Protein AF-A0A0B2RH46-F1 (afdb_monomer_lite)

Secondary structure (DSSP, 8-state):
--HHHHHHHHHHHHHHS-GGGHHHHHHHHHHS-TTT--HHHHHHHHHHHHHHHHHHHHHHHHHHHHTT-

Foldseek 3Di:
DPLVVQLVVLVVVLVVPPPVCVVVSVCPVVPDDSSPDGPVNVVVSVVVVVVVVVVVVVVVVVVVVVVVD

pLDDT: mean 76.49, std 12.32, range [48.69, 89.38]

Structure (mmCIF, N/CA/C/O backbone):
data_AF-A0A0B2RH46-F1
#
_entry.id   AF-A0A0B2RH46-F1
#
loop_
_atom_site.group_PDB
_atom_site.id
_atom_site.type_symbol
_ato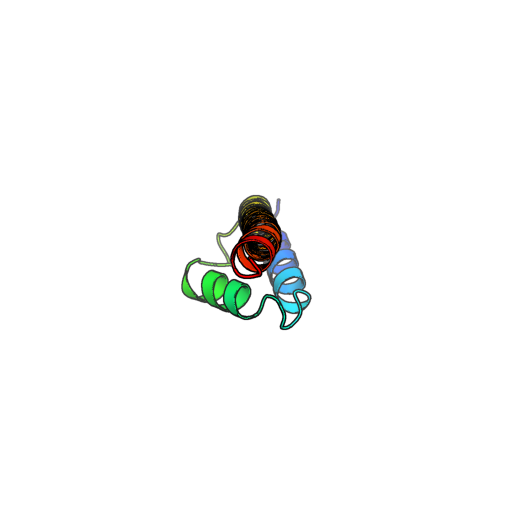m_site.label_atom_id
_atom_site.label_alt_id
_atom_site.label_comp_id
_atom_site.label_asym_id
_atom_site.label_entity_id
_atom_site.label_seq_id
_atom_site.pdbx_PDB_ins_code
_atom_site.Cartn_x
_atom_site.Cartn_y
_atom_site.Cartn_z
_atom_site.occupancy
_atom_site.B_iso_or_equiv
_atom_site.auth_seq_id
_atom_site.auth_comp_id
_atom_site.auth_asym_id
_atom_site.auth_atom_id
_atom_site.pdbx_PDB_model_num
ATOM 1 N N . GLY A 1 1 ? -8.576 11.560 12.448 1.00 57.19 1 GLY A N 1
ATOM 2 C CA . GLY A 1 1 ? -9.226 10.478 11.699 1.00 57.19 1 GLY A CA 1
ATOM 3 C C . GLY A 1 1 ? -9.971 9.637 12.694 1.00 57.19 1 GLY A C 1
ATOM 4 O O . GLY A 1 1 ? -9.418 9.352 13.751 1.00 57.19 1 GLY A O 1
ATOM 5 N N . ASP A 1 2 ? -11.231 9.342 12.416 1.00 70.00 2 ASP A N 1
ATOM 6 C CA . ASP A 1 2 ? -11.965 8.357 13.198 1.00 70.00 2 ASP A CA 1
ATOM 7 C C . ASP A 1 2 ? -11.532 6.975 12.693 1.00 70.00 2 ASP A C 1
ATOM 9 O O . ASP A 1 2 ? -1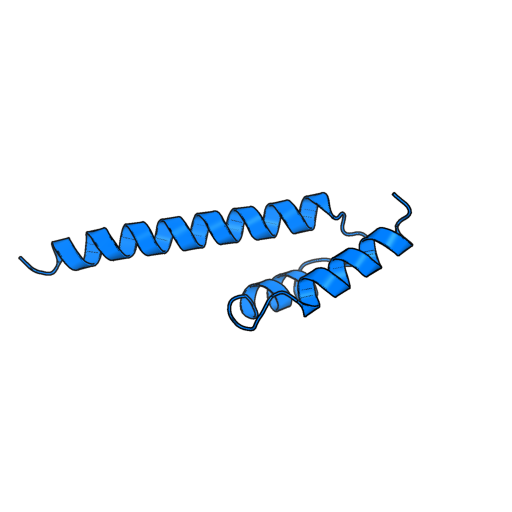1.645 6.711 11.496 1.00 70.00 2 ASP A O 1
ATOM 13 N N . LYS A 1 3 ? -10.987 6.116 13.563 1.00 68.00 3 LYS A N 1
ATOM 14 C CA . LYS A 1 3 ? -10.404 4.819 13.157 1.00 68.00 3 LYS A CA 1
ATOM 15 C C . LYS A 1 3 ? -11.399 3.953 12.373 1.00 68.00 3 LYS A C 1
ATOM 17 O O . LYS A 1 3 ? -11.018 3.209 11.474 1.00 68.00 3 LYS A O 1
ATOM 22 N N . GLN A 1 4 ? -12.691 4.105 12.665 1.00 70.75 4 GLN A N 1
ATOM 23 C CA . GLN A 1 4 ? -13.765 3.403 11.973 1.00 70.75 4 GLN A CA 1
ATOM 24 C C . GLN A 1 4 ? -13.964 3.888 10.525 1.00 70.75 4 GLN A C 1
ATOM 26 O O . GLN A 1 4 ? -14.357 3.108 9.658 1.00 70.75 4 GLN A O 1
ATOM 31 N N . SER A 1 5 ? -13.658 5.158 10.241 1.00 80.94 5 SER A N 1
ATOM 32 C CA . SER A 1 5 ? -13.670 5.699 8.875 1.00 80.94 5 SER A CA 1
ATOM 33 C C . SER A 1 5 ? -12.473 5.204 8.060 1.00 80.94 5 SER A C 1
ATOM 35 O O . SER A 1 5 ? -12.627 4.887 6.879 1.00 80.94 5 SER A O 1
ATOM 37 N N . ASP A 1 6 ? -11.306 5.081 8.693 1.00 85.12 6 ASP A N 1
ATOM 38 C CA . ASP A 1 6 ? -10.067 4.672 8.025 1.00 85.12 6 ASP A CA 1
ATOM 39 C C . ASP A 1 6 ? -10.144 3.211 7.552 1.00 85.12 6 ASP A C 1
ATOM 41 O O . ASP A 1 6 ? -9.875 2.925 6.382 1.00 85.12 6 ASP A O 1
ATOM 45 N N . LEU A 1 7 ? -10.646 2.303 8.398 1.00 86.50 7 LEU A N 1
ATOM 46 C CA . LEU A 1 7 ? -10.878 0.898 8.037 1.00 86.50 7 LEU A CA 1
ATOM 47 C C . LEU A 1 7 ? -11.819 0.747 6.830 1.00 86.50 7 LEU A C 1
ATOM 49 O O . LEU A 1 7 ? -11.592 -0.094 5.952 1.00 86.50 7 LEU A O 1
ATOM 53 N N . GLY A 1 8 ? -12.880 1.558 6.774 1.00 89.38 8 GLY A N 1
ATOM 54 C CA . GLY A 1 8 ? -13.837 1.549 5.667 1.00 89.38 8 GLY A CA 1
ATOM 55 C C . GLY A 1 8 ? -13.205 1.988 4.344 1.00 89.38 8 GLY A C 1
ATOM 56 O O . GLY A 1 8 ? -13.486 1.403 3.294 1.00 89.38 8 GLY A O 1
ATOM 57 N N . ILE A 1 9 ? -12.313 2.980 4.394 1.00 88.50 9 ILE A N 1
ATOM 58 C CA . ILE A 1 9 ? -11.554 3.447 3.229 1.00 88.50 9 ILE A CA 1
ATOM 59 C C . ILE A 1 9 ? -10.559 2.371 2.782 1.00 88.50 9 ILE A C 1
ATOM 61 O O . ILE A 1 9 ? -10.552 2.024 1.601 1.00 88.50 9 ILE A O 1
ATOM 65 N N . ILE A 1 10 ? -9.791 1.791 3.709 1.00 87.56 10 ILE A N 1
ATOM 66 C CA . ILE A 1 10 ? -8.813 0.725 3.433 1.00 87.56 10 ILE A CA 1
ATOM 67 C C . ILE A 1 10 ? -9.488 -0.467 2.747 1.00 87.56 10 ILE A C 1
ATOM 69 O O . ILE A 1 10 ? -9.065 -0.874 1.667 1.00 87.56 10 ILE A O 1
ATOM 73 N N . ASN A 1 11 ? -10.603 -0.963 3.293 1.00 87.06 11 ASN A N 1
ATOM 74 C CA . ASN A 1 11 ? -11.363 -2.062 2.689 1.00 87.06 11 ASN A CA 1
ATOM 75 C C . ASN A 1 11 ? -11.863 -1.727 1.281 1.00 87.06 11 ASN A C 1
ATOM 77 O O . ASN A 1 11 ? -11.819 -2.560 0.375 1.00 87.06 11 ASN A O 1
ATOM 81 N N . LYS A 1 12 ? -12.337 -0.495 1.073 1.00 88.75 12 LYS A N 1
ATOM 82 C CA . LYS A 1 12 ? -12.800 -0.051 -0.243 1.00 88.75 12 LYS A CA 1
ATOM 83 C C . LYS A 1 12 ? -11.649 0.008 -1.250 1.00 88.75 12 LYS A C 1
ATOM 85 O O . LYS A 1 12 ? -11.849 -0.382 -2.400 1.00 88.75 12 LYS A O 1
ATOM 90 N N . VAL A 1 13 ? -10.464 0.450 -0.829 1.00 86.75 13 VAL A N 1
ATOM 91 C CA . VAL A 1 13 ? -9.250 0.483 -1.661 1.00 86.75 13 VAL A CA 1
ATOM 92 C C . VAL A 1 13 ? -8.789 -0.932 -2.001 1.00 86.75 13 VAL A C 1
ATOM 94 O O . VAL A 1 13 ? -8.654 -1.234 -3.184 1.00 86.75 13 VAL A O 1
ATOM 97 N N . LEU A 1 14 ? -8.642 -1.815 -1.009 1.00 85.50 14 LEU A N 1
ATOM 98 C CA . LEU A 1 14 ? -8.256 -3.218 -1.216 1.00 85.50 14 LEU A CA 1
ATOM 99 C C . LEU A 1 14 ? -9.234 -3.948 -2.146 1.00 85.50 14 LEU A C 1
ATOM 101 O O . LEU A 1 14 ? -8.807 -4.650 -3.055 1.00 85.50 14 LEU A O 1
ATOM 105 N N . ARG A 1 15 ? -10.543 -3.697 -2.012 1.00 84.00 15 ARG A N 1
ATOM 106 C CA . ARG A 1 15 ? -11.569 -4.253 -2.911 1.00 84.00 15 ARG A CA 1
ATOM 107 C C . ARG A 1 15 ? -11.504 -3.699 -4.341 1.00 84.00 15 ARG A C 1
ATOM 109 O O . ARG A 1 15 ? -11.954 -4.368 -5.268 1.00 84.00 15 ARG A O 1
ATOM 116 N N . THR A 1 16 ? -11.013 -2.471 -4.524 1.00 84.62 16 THR A N 1
ATOM 117 C CA . THR A 1 16 ? -10.911 -1.812 -5.842 1.00 84.62 16 THR A CA 1
ATOM 118 C C . THR A 1 16 ? -9.580 -2.114 -6.536 1.00 84.62 16 THR A C 1
ATOM 120 O O . THR A 1 16 ? -9.507 -2.072 -7.767 1.00 84.62 16 THR A O 1
ATOM 123 N N . LEU A 1 17 ? -8.533 -2.439 -5.771 1.00 78.75 17 LEU A N 1
ATOM 124 C CA . LEU A 1 17 ? -7.262 -2.940 -6.282 1.00 78.75 17 LEU A CA 1
ATOM 125 C C . LEU A 1 17 ? -7.517 -4.261 -7.022 1.00 78.75 17 LEU A C 1
ATOM 127 O O . LEU A 1 17 ? -7.697 -5.321 -6.439 1.00 78.75 17 LEU A O 1
ATOM 131 N N . THR A 1 18 ? -7.608 -4.156 -8.346 1.00 62.00 18 THR A N 1
ATOM 132 C CA . THR A 1 18 ? -7.873 -5.261 -9.277 1.00 62.00 18 THR A CA 1
ATOM 133 C C . THR A 1 18 ? -6.830 -6.379 -9.159 1.00 62.00 18 THR A C 1
ATOM 135 O O . THR A 1 18 ? -5.711 -6.139 -8.711 1.00 62.00 18 THR A O 1
ATOM 138 N N . LEU A 1 19 ? -7.167 -7.581 -9.662 1.00 63.47 19 LEU A N 1
ATOM 139 C CA . LEU A 1 19 ? -6.361 -8.828 -9.709 1.00 63.47 19 LEU A CA 1
ATOM 140 C C . LEU A 1 19 ? -4.856 -8.666 -10.022 1.00 63.47 19 LEU A C 1
ATOM 142 O O . LEU A 1 19 ? -4.049 -9.535 -9.705 1.00 63.47 19 LEU A O 1
ATOM 146 N N . ARG A 1 20 ? -4.441 -7.552 -10.635 1.00 66.81 20 ARG A N 1
ATOM 147 C CA . ARG A 1 20 ? -3.030 -7.212 -10.858 1.00 66.81 20 ARG A CA 1
ATOM 148 C C . ARG A 1 20 ? -2.230 -7.069 -9.554 1.00 66.81 20 ARG A C 1
ATOM 150 O O . ARG A 1 20 ? -1.019 -7.292 -9.559 1.00 66.81 20 ARG A O 1
ATOM 157 N N . PHE A 1 21 ? -2.903 -6.737 -8.456 1.00 72.31 21 PHE A N 1
ATOM 158 C CA . PHE A 1 21 ? -2.323 -6.547 -7.129 1.00 72.31 21 PHE A CA 1
ATOM 159 C C . PHE A 1 21 ? -2.826 -7.571 -6.105 1.00 72.31 21 PHE A C 1
ATOM 161 O O . PHE A 1 21 ? -2.640 -7.373 -4.910 1.00 72.31 21 PHE A O 1
ATOM 168 N N . ASP A 1 22 ? -3.407 -8.684 -6.562 1.00 76.25 22 ASP A N 1
ATOM 169 C CA . ASP A 1 22 ? -3.956 -9.746 -5.706 1.00 76.25 22 ASP A CA 1
ATOM 170 C C . ASP A 1 22 ? -2.931 -10.234 -4.663 1.00 76.25 22 ASP A C 1
ATOM 172 O O . ASP A 1 22 ? -3.199 -10.271 -3.466 1.00 76.25 22 ASP A O 1
ATOM 176 N N . HIS A 1 23 ? -1.683 -10.438 -5.098 1.00 80.94 23 HIS A N 1
ATOM 177 C CA . HIS A 1 23 ? -0.569 -10.805 -4.218 1.00 80.94 23 HIS A CA 1
ATOM 178 C C . HIS A 1 23 ? -0.253 -9.760 -3.133 1.00 80.94 23 HIS A C 1
ATOM 180 O O . HIS A 1 23 ? 0.247 -10.119 -2.070 1.00 80.94 23 HIS A O 1
ATOM 186 N N . ILE A 1 24 ? -0.514 -8.475 -3.393 1.00 79.62 24 ILE A N 1
ATOM 187 C CA . ILE A 1 24 ? -0.305 -7.391 -2.426 1.00 79.62 24 ILE A CA 1
ATOM 188 C C . ILE A 1 24 ? -1.444 -7.382 -1.416 1.00 79.62 24 ILE A C 1
ATOM 190 O O . ILE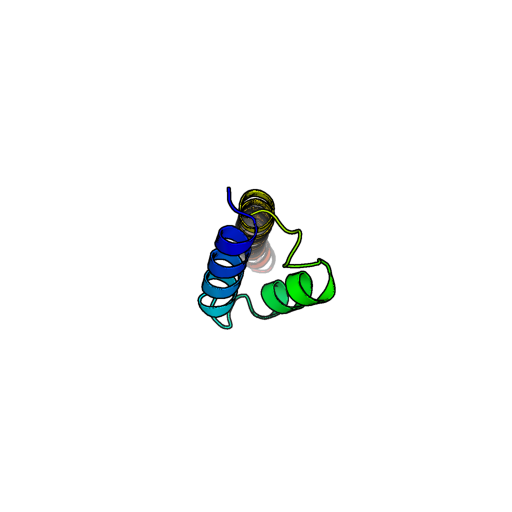 A 1 24 ? -1.179 -7.291 -0.222 1.00 79.62 24 ILE A O 1
ATOM 194 N N . VAL A 1 25 ? -2.690 -7.509 -1.882 1.00 83.19 25 VAL A N 1
ATOM 195 C CA . VAL A 1 25 ? -3.869 -7.568 -1.006 1.00 83.19 25 VAL A CA 1
ATOM 196 C C . VAL A 1 25 ? -3.716 -8.717 -0.010 1.00 83.19 25 VAL A C 1
ATOM 198 O O . VAL A 1 25 ? -3.780 -8.478 1.192 1.00 83.19 25 VAL A O 1
ATOM 201 N N . VAL A 1 26 ? -3.361 -9.915 -0.487 1.00 83.81 26 VAL A N 1
ATOM 202 C CA . VAL A 1 26 ? -3.100 -11.077 0.379 1.00 83.81 26 VAL A CA 1
ATOM 203 C C . VAL A 1 26 ? -1.974 -10.800 1.380 1.00 83.81 26 VAL A C 1
ATOM 205 O O . VAL A 1 26 ? -2.099 -11.141 2.552 1.00 83.81 26 VAL A O 1
ATOM 208 N N . ALA A 1 27 ? -0.873 -10.170 0.959 1.00 84.25 27 ALA A N 1
ATOM 209 C CA . ALA A 1 27 ? 0.234 -9.857 1.863 1.00 84.25 27 ALA A CA 1
ATOM 210 C C . ALA A 1 27 ? -0.160 -8.853 2.959 1.00 84.25 27 ALA A C 1
ATOM 212 O O . ALA A 1 27 ? 0.290 -8.989 4.095 1.00 84.25 27 ALA A O 1
ATOM 213 N N . ILE A 1 28 ? -1.005 -7.871 2.635 1.00 85.25 28 ILE A N 1
ATOM 214 C CA . ILE A 1 28 ? -1.516 -6.893 3.602 1.00 85.25 28 ILE A CA 1
ATOM 215 C C . ILE A 1 28 ? -2.474 -7.578 4.584 1.00 85.25 28 ILE A C 1
ATOM 217 O O . ILE A 1 28 ? -2.305 -7.428 5.791 1.00 85.25 28 ILE A O 1
ATOM 221 N N . GLU A 1 29 ? -3.424 -8.375 4.085 1.00 84.06 29 GLU A N 1
ATOM 222 C CA . GLU A 1 29 ? -4.406 -9.091 4.914 1.00 84.06 29 GLU A CA 1
ATOM 223 C C . GLU A 1 29 ? -3.763 -10.123 5.851 1.00 84.06 29 GLU A C 1
ATOM 225 O O . GLU A 1 29 ? -4.247 -10.337 6.959 1.00 84.06 29 GLU A O 1
ATOM 230 N N . GLN A 1 30 ? -2.675 -10.768 5.421 1.00 83.62 30 GLN A N 1
ATOM 231 C CA . GLN A 1 30 ? -1.949 -11.752 6.233 1.00 83.62 30 GLN A CA 1
ATOM 232 C C . GLN A 1 30 ? -0.898 -11.110 7.152 1.00 83.62 30 GLN A C 1
ATOM 234 O O . GLN A 1 30 ? -0.548 -11.682 8.183 1.00 83.62 30 GLN A O 1
ATOM 239 N N . GLY A 1 31 ? -0.344 -9.962 6.756 1.00 79.94 31 GLY A N 1
ATOM 240 C CA . GLY A 1 31 ? 0.809 -9.347 7.410 1.00 79.94 31 GLY A CA 1
ATOM 241 C C . GLY A 1 31 ? 0.472 -8.264 8.432 1.00 79.94 31 GLY A C 1
ATOM 242 O O . GLY A 1 31 ? 1.296 -8.006 9.310 1.00 79.94 31 GLY A O 1
ATOM 243 N N . GLN A 1 32 ? -0.697 -7.619 8.339 1.00 82.31 32 GLN A N 1
ATOM 244 C CA . GLN A 1 32 ? -1.063 -6.495 9.207 1.00 82.31 32 GLN A CA 1
ATOM 245 C C . GLN A 1 32 ? -2.524 -6.525 9.661 1.00 82.31 32 GLN A C 1
ATOM 247 O O . GLN A 1 32 ? -3.406 -7.070 9.004 1.00 82.31 32 GLN A O 1
ATOM 252 N N . ASN A 1 33 ? -2.781 -5.882 10.803 1.00 86.25 33 ASN A N 1
ATOM 253 C CA . ASN A 1 33 ? -4.122 -5.741 11.349 1.00 86.25 33 ASN A CA 1
ATOM 254 C C . ASN A 1 33 ? -4.828 -4.520 10.734 1.00 86.25 33 ASN A C 1
ATOM 256 O O . ASN A 1 33 ? -4.501 -3.380 11.068 1.00 86.25 33 ASN A O 1
ATOM 260 N N . LEU A 1 34 ? -5.807 -4.747 9.852 1.00 85.31 34 LEU A N 1
ATOM 261 C CA . LEU A 1 34 ? -6.499 -3.675 9.118 1.00 85.31 34 LEU A CA 1
ATOM 262 C C . LEU A 1 34 ? -7.221 -2.675 10.038 1.00 85.31 34 LEU A C 1
ATOM 264 O O . LEU A 1 34 ? -7.362 -1.512 9.675 1.00 85.31 34 LEU A O 1
ATOM 268 N N . GLU A 1 35 ? -7.667 -3.110 11.222 1.00 83.75 35 GLU A N 1
ATOM 269 C CA . GLU A 1 35 ? -8.358 -2.257 12.205 1.00 83.75 35 GLU A CA 1
ATOM 270 C C . GLU A 1 35 ? -7.442 -1.222 12.873 1.00 83.75 35 GLU A C 1
ATOM 272 O O . GLU A 1 35 ? -7.911 -0.189 13.353 1.00 83.75 35 GLU A O 1
ATOM 277 N N . GLU A 1 36 ? -6.136 -1.487 12.906 1.00 85.75 36 GLU A N 1
ATOM 278 C CA . GLU A 1 36 ? -5.134 -0.580 13.478 1.00 85.75 36 GLU A CA 1
ATOM 279 C C . GLU A 1 36 ? -4.304 0.136 12.409 1.00 85.75 36 GLU A C 1
ATOM 281 O O . GLU A 1 36 ? -3.584 1.087 12.721 1.00 85.75 36 GLU A O 1
ATOM 286 N N . MET A 1 37 ? -4.437 -0.295 11.154 1.00 86.25 37 MET A N 1
ATOM 287 C CA . MET A 1 37 ? -3.722 0.253 10.013 1.00 86.25 37 MET A CA 1
ATOM 288 C C . MET A 1 37 ? -4.193 1.672 9.689 1.00 86.25 37 MET A C 1
ATOM 290 O O . MET A 1 37 ? -5.390 1.958 9.610 1.00 86.25 37 MET A O 1
ATOM 294 N N . LYS A 1 38 ? -3.236 2.570 9.443 1.00 88.12 38 LYS A N 1
ATOM 295 C CA . LYS A 1 38 ? -3.527 3.924 8.953 1.00 88.12 38 LYS A CA 1
ATOM 296 C C . LYS A 1 38 ? -3.556 3.969 7.430 1.00 88.12 38 LYS A C 1
ATOM 298 O O . LYS A 1 38 ? -2.829 3.246 6.754 1.00 88.12 38 LYS A O 1
ATOM 303 N N . ILE A 1 39 ? -4.326 4.913 6.887 1.00 86.69 39 ILE A N 1
ATOM 304 C CA . ILE A 1 39 ? -4.381 5.167 5.437 1.00 86.69 39 ILE A CA 1
ATOM 305 C C . ILE A 1 39 ? -2.988 5.488 4.872 1.00 86.69 39 ILE A C 1
ATOM 307 O O . ILE A 1 39 ? -2.651 5.025 3.787 1.00 86.69 39 ILE A O 1
ATOM 311 N N . GLU A 1 40 ? -2.171 6.234 5.619 1.00 88.62 40 GLU A N 1
ATOM 312 C CA . GLU A 1 40 ? -0.800 6.596 5.227 1.00 88.62 40 GLU A CA 1
ATOM 313 C C . GLU A 1 40 ? 0.098 5.360 5.050 1.00 88.62 40 GLU A C 1
ATOM 315 O O . GLU A 1 40 ? 0.895 5.302 4.117 1.00 88.62 40 GLU A O 1
ATOM 320 N N . GLU A 1 41 ? -0.061 4.338 5.899 1.00 87.88 41 GLU A N 1
ATOM 321 C CA . GLU A 1 41 ? 0.692 3.085 5.769 1.00 87.88 41 GLU A CA 1
ATOM 322 C C . GLU A 1 41 ? 0.257 2.303 4.529 1.00 87.88 41 GLU A C 1
ATOM 324 O O . GLU A 1 41 ? 1.104 1.826 3.773 1.00 87.88 41 GLU A O 1
ATOM 329 N N . LEU A 1 42 ? -1.056 2.223 4.273 1.00 87.12 42 LEU A N 1
ATOM 330 C CA . LEU A 1 42 ? -1.574 1.593 3.058 1.00 87.12 42 LEU A CA 1
ATOM 331 C C . LEU A 1 42 ? -1.041 2.298 1.803 1.00 87.12 42 LEU A C 1
ATOM 333 O O . LEU A 1 42 ? -0.603 1.629 0.869 1.00 87.12 42 LEU A O 1
ATOM 337 N N . GLN A 1 43 ? -1.053 3.634 1.783 1.00 87.50 43 GLN A N 1
ATOM 338 C CA . GLN A 1 43 ? -0.510 4.414 0.669 1.00 87.50 43 GLN A CA 1
ATOM 339 C C . GLN A 1 43 ? 0.976 4.126 0.448 1.00 87.50 43 GLN A C 1
ATOM 341 O O . GLN A 1 43 ? 1.353 3.794 -0.675 1.00 87.50 43 GLN A O 1
ATOM 346 N N . GLY A 1 44 ? 1.791 4.137 1.507 1.00 88.88 44 GLY A N 1
ATOM 347 C CA . GLY A 1 44 ? 3.224 3.861 1.397 1.00 88.88 44 GLY A CA 1
ATOM 348 C C . GLY A 1 44 ? 3.532 2.463 0.847 1.00 88.88 44 GLY A C 1
ATOM 349 O O . GLY A 1 44 ? 4.442 2.304 0.030 1.00 88.88 44 GLY A O 1
ATOM 350 N N . ILE A 1 45 ? 2.748 1.446 1.227 1.00 86.12 45 ILE A N 1
ATOM 351 C CA . ILE A 1 45 ? 2.887 0.090 0.673 1.00 86.12 45 ILE A CA 1
ATOM 352 C C . ILE A 1 45 ? 2.565 0.085 -0.823 1.00 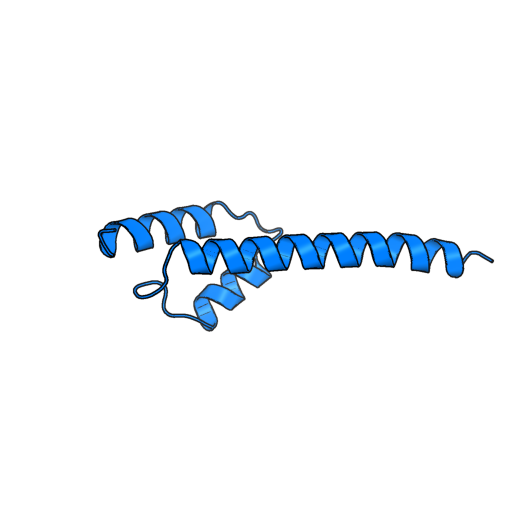86.12 45 ILE A C 1
ATOM 354 O O . ILE A 1 45 ? 3.319 -0.496 -1.607 1.00 86.12 45 ILE A O 1
ATOM 358 N N . LEU A 1 46 ? 1.468 0.727 -1.230 1.00 86.38 46 LEU A N 1
ATOM 359 C CA . LEU A 1 46 ? 1.053 0.771 -2.632 1.00 86.38 46 LEU A CA 1
ATOM 360 C C . LEU A 1 46 ? 2.067 1.522 -3.502 1.00 86.38 46 LEU A C 1
ATOM 362 O O . LEU A 1 46 ? 2.446 1.009 -4.556 1.00 86.38 46 LEU A O 1
ATOM 366 N N . GLU A 1 47 ? 2.574 2.665 -3.040 1.00 86.88 47 GLU A N 1
ATOM 367 C CA . GLU A 1 47 ? 3.618 3.426 -3.737 1.00 86.88 47 GLU A CA 1
ATOM 368 C C . GLU A 1 47 ? 4.914 2.619 -3.867 1.00 86.88 47 GLU A C 1
ATOM 370 O O . GLU A 1 47 ? 5.467 2.500 -4.961 1.00 86.88 47 GLU A O 1
ATOM 375 N N . ALA A 1 48 ? 5.379 1.982 -2.786 1.00 85.69 48 ALA A N 1
ATOM 376 C CA . ALA A 1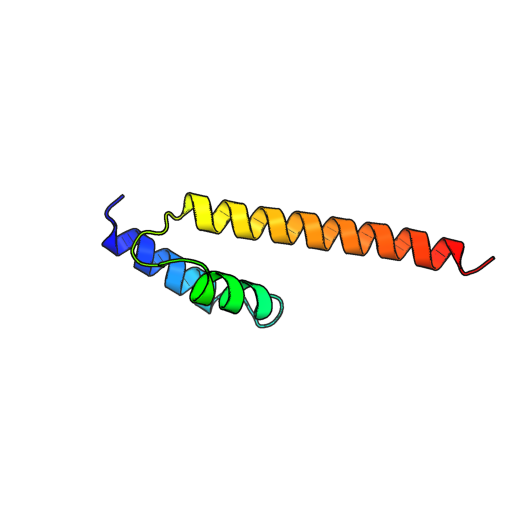 48 ? 6.580 1.149 -2.830 1.00 85.69 48 ALA A CA 1
ATOM 377 C C . ALA A 1 48 ? 6.434 -0.032 -3.805 1.00 85.69 48 ALA A C 1
ATOM 379 O O . ALA A 1 48 ? 7.396 -0.428 -4.469 1.00 85.69 48 ALA A O 1
ATOM 380 N N . GLN A 1 49 ? 5.235 -0.611 -3.914 1.00 81.56 49 GLN A N 1
ATOM 381 C CA . GLN A 1 49 ? 4.963 -1.686 -4.866 1.00 81.56 49 GLN A CA 1
ATOM 382 C C . GLN A 1 49 ? 4.903 -1.184 -6.310 1.00 81.56 49 GLN A C 1
ATOM 384 O O . GLN A 1 49 ? 5.420 -1.870 -7.195 1.00 81.56 49 GLN A O 1
ATOM 389 N N . GLU A 1 50 ? 4.337 -0.003 -6.555 1.00 82.75 50 GLU A N 1
ATOM 390 C CA . GLU A 1 50 ? 4.340 0.630 -7.875 1.00 82.75 50 GLU A CA 1
ATOM 391 C C . GLU A 1 50 ? 5.764 0.965 -8.332 1.00 82.75 50 GLU A C 1
ATOM 393 O O . GLU A 1 50 ? 6.151 0.574 -9.436 1.00 82.75 50 GLU A O 1
ATOM 398 N N . ILE A 1 51 ? 6.578 1.570 -7.458 1.00 83.19 51 ILE A N 1
ATOM 399 C CA . ILE A 1 51 ? 7.992 1.872 -7.723 1.00 83.19 51 ILE A CA 1
ATOM 400 C C . ILE A 1 51 ? 8.743 0.585 -8.070 1.00 83.19 51 ILE A C 1
ATOM 402 O O . ILE A 1 51 ? 9.321 0.486 -9.150 1.00 83.19 51 ILE A O 1
ATOM 406 N N . ARG A 1 52 ? 8.643 -0.454 -7.231 1.00 81.00 52 ARG A N 1
ATOM 407 C CA . ARG A 1 52 ? 9.303 -1.747 -7.484 1.00 81.00 52 ARG A CA 1
ATOM 408 C C . ARG A 1 52 ? 8.807 -2.443 -8.750 1.00 81.00 52 ARG A C 1
ATOM 410 O O . ARG A 1 52 ? 9.550 -3.198 -9.380 1.00 81.00 52 ARG A O 1
ATOM 417 N N . LEU A 1 53 ? 7.535 -2.285 -9.107 1.00 77.38 53 LEU A N 1
ATOM 418 C CA . LEU A 1 53 ? 6.996 -2.830 -10.352 1.00 77.38 53 LEU A CA 1
ATOM 419 C C . LEU A 1 53 ? 7.557 -2.072 -11.559 1.00 77.38 53 LEU A C 1
ATOM 421 O O . LEU A 1 53 ? 7.936 -2.703 -12.547 1.00 77.38 53 LEU A O 1
ATOM 425 N N . ASN A 1 54 ? 7.640 -0.747 -11.464 1.00 75.19 54 ASN A N 1
ATOM 426 C CA . ASN A 1 54 ? 8.188 0.112 -12.503 1.00 75.19 54 ASN A CA 1
ATOM 427 C C . ASN A 1 54 ? 9.694 -0.126 -12.701 1.00 75.19 54 ASN A C 1
ATOM 429 O O . ASN A 1 54 ? 10.130 -0.337 -13.831 1.00 75.19 54 ASN A O 1
ATOM 433 N N . GLU A 1 55 ? 10.468 -0.219 -11.617 1.00 75.81 55 GLU A N 1
ATOM 434 C CA . GLU A 1 55 ? 11.893 -0.569 -11.651 1.00 75.81 55 GLU A CA 1
ATOM 435 C C . GLU A 1 55 ? 12.120 -1.931 -12.311 1.00 75.81 55 GLU A C 1
ATOM 437 O O . GLU A 1 55 ? 12.930 -2.042 -13.227 1.00 75.81 55 GLU A O 1
ATOM 442 N N . ARG A 1 56 ? 11.348 -2.965 -11.943 1.00 66.69 56 ARG A N 1
ATOM 443 C CA . ARG A 1 56 ? 11.462 -4.292 -12.576 1.00 66.69 56 ARG A CA 1
ATOM 444 C C . ARG A 1 56 ? 11.101 -4.290 -14.062 1.00 66.69 56 ARG A C 1
ATOM 446 O O . ARG A 1 56 ? 11.708 -5.040 -14.824 1.00 66.69 56 ARG A O 1
ATOM 453 N N . ASN A 1 57 ? 10.132 -3.484 -14.493 1.00 61.59 57 ASN A N 1
ATOM 454 C CA . ASN A 1 57 ? 9.802 -3.345 -15.917 1.00 61.59 57 ASN A CA 1
ATOM 455 C C . ASN A 1 57 ? 10.891 -2.582 -16.688 1.00 61.59 57 ASN A C 1
ATOM 457 O O . ASN A 1 57 ? 11.200 -2.935 -17.830 1.00 61.59 57 ASN A O 1
ATOM 461 N N . SER A 1 58 ? 11.515 -1.588 -16.053 1.00 58.72 58 SER A N 1
ATOM 462 C CA . SER A 1 58 ? 12.653 -0.863 -16.619 1.00 58.72 58 SER A CA 1
ATOM 463 C C . SER A 1 58 ? 13.896 -1.759 -16.718 1.00 58.72 58 SER A C 1
ATOM 465 O O . SER A 1 58 ? 14.556 -1.777 -17.753 1.00 58.72 58 SER A O 1
ATOM 467 N N . GLN A 1 59 ? 14.164 -2.580 -15.697 1.00 55.81 59 GLN A N 1
ATOM 468 C CA . GLN A 1 59 ? 15.271 -3.544 -15.673 1.00 55.81 59 GLN A CA 1
ATOM 469 C C . GLN A 1 59 ? 15.096 -4.645 -16.732 1.00 55.81 59 GLN A C 1
ATOM 471 O O . GLN A 1 59 ? 16.026 -4.939 -17.479 1.00 55.81 59 GLN A O 1
ATOM 476 N N . ARG A 1 60 ? 13.877 -5.194 -16.872 1.00 55.47 60 ARG A N 1
ATOM 477 C CA . ARG A 1 60 ? 13.556 -6.192 -17.909 1.00 55.47 60 ARG A CA 1
ATOM 478 C C . ARG A 1 60 ? 13.774 -5.663 -19.325 1.00 55.47 60 ARG A C 1
ATOM 480 O O . ARG A 1 60 ? 14.228 -6.422 -20.174 1.00 55.47 60 ARG A O 1
ATOM 487 N N . SER A 1 61 ? 13.493 -4.383 -19.575 1.00 54.47 61 SER A N 1
ATOM 488 C CA . SER A 1 61 ? 13.756 -3.763 -20.882 1.00 54.47 61 SER A CA 1
ATOM 489 C C . SER A 1 61 ? 15.254 -3.702 -21.209 1.00 54.47 61 SER A C 1
ATOM 491 O O . SER A 1 61 ? 15.634 -3.887 -22.362 1.00 54.47 61 SER A O 1
ATOM 493 N N . VAL A 1 62 ? 16.114 -3.496 -20.206 1.00 55.72 62 VAL A N 1
ATOM 494 C CA . VAL A 1 62 ? 17.576 -3.470 -20.386 1.00 55.72 62 VAL A CA 1
ATOM 495 C C . VAL A 1 62 ? 18.139 -4.884 -20.553 1.00 55.72 62 VAL A C 1
ATOM 497 O O . VAL A 1 62 ? 18.933 -5.121 -21.460 1.00 55.72 62 VAL A O 1
ATOM 500 N N . GLU A 1 63 ? 17.697 -5.847 -19.740 1.00 52.72 63 GLU A N 1
ATOM 501 C CA . GLU A 1 63 ? 18.166 -7.239 -19.828 1.00 52.72 63 GLU A CA 1
ATOM 502 C C . GLU A 1 63 ? 17.763 -7.920 -21.146 1.00 52.72 63 GLU A C 1
ATOM 504 O O . GLU A 1 63 ? 18.567 -8.650 -21.723 1.00 52.72 63 GLU A O 1
ATOM 509 N N . GLN A 1 64 ? 16.564 -7.646 -21.679 1.00 54.59 64 GLN A N 1
ATOM 510 C CA . GLN A 1 64 ? 16.152 -8.185 -22.982 1.00 54.59 64 GLN A CA 1
ATOM 511 C C . GLN A 1 64 ? 16.947 -7.600 -24.157 1.00 54.59 64 GLN A C 1
ATOM 513 O O . GLN A 1 64 ? 17.197 -8.315 -25.124 1.00 54.59 64 GLN A O 1
ATOM 518 N N . ALA A 1 65 ? 17.387 -6.341 -24.074 1.00 55.16 65 ALA A N 1
ATOM 519 C CA . ALA A 1 65 ? 18.272 -5.755 -25.082 1.00 55.16 65 ALA A CA 1
ATOM 520 C C . ALA A 1 65 ? 19.693 -6.345 -25.015 1.00 55.16 65 ALA A C 1
ATOM 522 O O . ALA A 1 65 ? 20.341 -6.504 -26.046 1.00 55.16 65 ALA A O 1
ATOM 523 N N . MET A 1 66 ? 20.164 -6.708 -23.817 1.00 53.59 66 MET A N 1
ATOM 524 C CA . MET A 1 66 ? 21.518 -7.227 -23.600 1.00 53.59 66 MET A CA 1
ATOM 525 C C . MET A 1 66 ? 21.674 -8.713 -23.966 1.00 53.59 66 MET A C 1
ATOM 527 O O . MET A 1 66 ? 22.778 -9.142 -24.278 1.00 53.59 66 MET A O 1
ATOM 531 N N . GLN A 1 67 ? 20.586 -9.494 -23.972 1.00 58.12 67 GLN A N 1
ATOM 532 C CA . GLN A 1 67 ? 20.593 -10.894 -24.432 1.00 58.12 67 GLN A CA 1
ATOM 533 C C . GLN A 1 67 ? 20.386 -11.063 -25.948 1.00 58.12 67 GLN A C 1
ATOM 535 O O . GLN A 1 67 ? 20.385 -12.191 -26.438 1.00 58.12 67 GLN A O 1
ATOM 540 N N . ALA A 1 68 ? 20.202 -9.971 -26.695 1.00 55.16 68 ALA A N 1
ATOM 541 C CA . ALA A 1 68 ? 19.998 -9.995 -28.144 1.00 55.16 68 ALA A CA 1
ATOM 542 C C . ALA A 1 68 ? 21.284 -9.748 -28.968 1.00 55.16 68 ALA A C 1
ATOM 544 O O . ALA A 1 68 ? 21.176 -9.485 -30.167 1.00 55.16 68 ALA A O 1
ATOM 545 N N . GLN A 1 69 ? 22.477 -9.817 -28.358 1.00 48.69 69 GLN A N 1
ATOM 546 C CA . GLN A 1 69 ? 23.768 -9.557 -29.016 1.00 48.69 69 GLN A CA 1
ATOM 547 C C . GLN A 1 69 ? 24.705 -10.768 -29.004 1.00 48.69 69 GLN A C 1
ATOM 549 O O . GLN A 1 69 ? 24.768 -11.461 -27.965 1.00 48.69 69 GLN A O 1
#

Organism: Glycine soja (NCBI:txid3848)

Sequence (69 aa):
GDKQSDLGII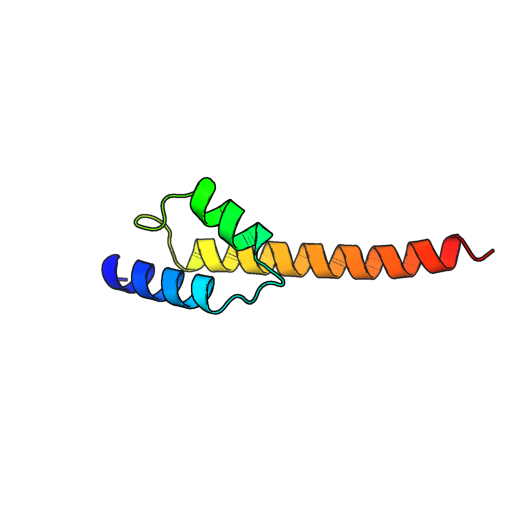NKVLRTLTLRFDHIVVAIEQGQNLEEMKIEELQGILEAQEIRLNERNSQRSVEQAMQAQ

Radius of gyration: 16.05 Å; chains: 1; bounding box: 38×22×42 Å